Protein AF-A0A7V8J145-F1 (afdb_monomer)

Solvent-accessible surface area (backbone atoms only — not comparable to full-atom values): 9466 Å² total; per-residue (Å²): 136,79,80,78,77,71,61,70,64,67,47,55,58,54,49,50,53,48,52,56,73,45,42,61,58,52,57,53,50,49,71,67,50,78,75,93,54,88,62,85,71,74,81,51,48,63,45,47,48,56,54,46,52,63,60,46,61,77,80,49,88,56,68,38,68,60,44,73,46,70,71,44,99,88,42,64,50,62,41,57,31,35,34,58,88,71,16,30,34,39,43,76,42,47,55,48,95,90,39,30,51,69,55,48,50,59,49,49,56,54,49,54,62,48,46,63,71,31,94,63,32,41,31,39,38,39,42,33,43,30,88,83,48,61,44,88,56,47,69,58,56,28,59,75,65,40,45,78,54,99,73,41,36,40,46,50,45,63,31,58,77,88,119

InterPro domains:
  IPR040481 DpnII/MboI-like, REase domain [PF18742] (15-161)

Nearest PDB structures (foldseek):
  8q43-assembly1_B  TM=6.232E-01  e=4.644E-03  Thermoanaerobacter brockii subsp. finnii Ako-1
  8q43-assembly1_A  TM=5.307E-01  e=6.028E-03  Thermoanaerobacter brockii subsp. finnii Ako-1
  8q42-assembly1_A  TM=4.852E-01  e=4.957E-03  Thermoanaerobacter brockii subsp. finnii Ako-1
  8q41-assembly1_A  TM=4.754E-01  e=6.868E-03  Thermoanaerobacter brockii subsp. finnii Ako-1
  3k93-assembly1_A  TM=4.582E-01  e=6.187E-01  Histophilus somni 129PT

Secondary structure (DSSP, 8-state):
----PPPHHHHHHHHHHHHHHHHHHHHHHHHS-STT-------SHHHHHHHHHHHHTTT-S-EEETPBPPPBTTB--B-SEEETTTTEEEEEEE-BTTB-HHHHHHHHHHHHHHHTT-TT-SEEEEEEE-TT---S-HHHHHHHH-EE-SS-EEEEEEES---

Organism: Pseudomonas putida (NCBI:txid303)

Structure (mmCIF, N/CA/C/O backbone):
data_AF-A0A7V8J145-F1
#
_entry.id   AF-A0A7V8J145-F1
#
loop_
_atom_site.group_PDB
_atom_site.id
_atom_site.type_symbol
_atom_site.label_atom_id
_atom_site.label_alt_id
_atom_site.label_comp_id
_atom_site.label_asym_id
_atom_site.label_entity_id
_atom_site.label_seq_id
_atom_site.pdbx_PDB_ins_code
_atom_site.Cartn_x
_atom_site.Cartn_y
_atom_site.Cartn_z
_atom_site.occupancy
_atom_site.B_iso_or_equiv
_atom_site.auth_seq_id
_atom_site.auth_comp_id
_atom_site.auth_asym_id
_atom_site.auth_atom_id
_atom_site.pdbx_PDB_model_num
ATOM 1 N N . MET A 1 1 ? -7.070 -32.779 24.207 1.00 36.66 1 MET A N 1
ATOM 2 C CA . MET A 1 1 ? -6.316 -31.548 23.900 1.00 36.66 1 MET A CA 1
ATOM 3 C C . MET A 1 1 ? -6.631 -31.166 22.468 1.00 36.66 1 MET A C 1
ATOM 5 O O . MET A 1 1 ? -6.115 -31.802 21.560 1.00 36.66 1 MET A O 1
ATOM 9 N N . ALA A 1 2 ? -7.571 -30.243 22.271 1.00 36.66 2 ALA A N 1
ATOM 10 C CA . ALA A 1 2 ? -7.870 -29.708 20.949 1.00 36.66 2 ALA A CA 1
ATOM 11 C C . ALA A 1 2 ? -6.788 -28.683 20.598 1.00 36.66 2 ALA A C 1
ATOM 13 O O . ALA A 1 2 ? -6.465 -27.831 21.427 1.00 36.66 2 ALA A O 1
ATOM 14 N N . ALA A 1 3 ? -6.204 -28.804 19.408 1.00 37.56 3 ALA A N 1
ATOM 15 C CA . ALA A 1 3 ? -5.348 -27.772 18.848 1.00 37.56 3 ALA A CA 1
ATOM 16 C C . ALA A 1 3 ? -6.139 -26.457 18.813 1.00 37.56 3 ALA A C 1
ATOM 18 O O . ALA A 1 3 ? -7.263 -26.427 18.311 1.00 37.56 3 ALA A O 1
ATOM 19 N N . SER A 1 4 ? -5.577 -25.387 19.373 1.00 41.69 4 SER A N 1
ATOM 20 C CA . SER A 1 4 ? -6.111 -24.045 19.177 1.00 41.69 4 SER A CA 1
ATOM 21 C C . SER A 1 4 ? -6.017 -23.734 17.686 1.00 41.69 4 SER A C 1
ATOM 23 O O . SER A 1 4 ? -4.912 -23.558 17.168 1.00 41.69 4 SER A O 1
ATOM 25 N N . ALA A 1 5 ? -7.156 -23.713 16.995 1.00 49.06 5 ALA A N 1
ATOM 26 C CA . ALA A 1 5 ? -7.244 -23.101 15.680 1.00 49.06 5 ALA A CA 1
ATOM 27 C C . ALA A 1 5 ? -6.702 -21.674 15.827 1.00 49.06 5 ALA A C 1
ATOM 29 O O . ALA A 1 5 ? -7.179 -20.920 16.677 1.00 49.06 5 ALA A O 1
ATOM 30 N N . GLY A 1 6 ? -5.629 -21.358 15.099 1.00 45.62 6 GLY A N 1
ATOM 31 C CA . GLY A 1 6 ? -5.094 -20.003 15.067 1.00 45.62 6 GLY A CA 1
ATOM 32 C C . GLY A 1 6 ? -6.207 -19.031 14.694 1.00 45.62 6 GLY A C 1
ATOM 33 O O . GLY A 1 6 ? -7.100 -19.386 13.929 1.00 45.62 6 GLY A O 1
ATOM 34 N N . ASP A 1 7 ? -6.172 -17.835 15.272 1.00 45.16 7 ASP A N 1
ATOM 35 C CA . ASP A 1 7 ? -7.108 -16.763 14.950 1.00 45.16 7 ASP A CA 1
ATOM 36 C C . ASP A 1 7 ? -7.161 -16.572 13.417 1.00 45.16 7 ASP A C 1
ATOM 38 O O . ASP A 1 7 ? -6.125 -16.242 12.829 1.00 45.16 7 ASP A O 1
ATOM 42 N N . PRO A 1 8 ? -8.309 -16.792 12.747 1.00 45.94 8 PRO A N 1
ATOM 43 C CA . PRO A 1 8 ? -8.436 -16.633 11.296 1.00 45.94 8 PRO A CA 1
ATOM 44 C C . PRO A 1 8 ? -8.006 -15.236 10.822 1.00 45.94 8 PRO A C 1
ATOM 46 O O . PRO A 1 8 ? -7.475 -15.072 9.726 1.00 45.94 8 PRO A O 1
ATOM 49 N N . THR A 1 9 ? -8.127 -14.221 11.687 1.00 49.75 9 THR A N 1
ATOM 50 C CA . THR A 1 9 ? -7.692 -12.848 11.386 1.00 49.75 9 THR A CA 1
ATOM 51 C C . THR A 1 9 ? -6.167 -12.667 11.406 1.00 49.75 9 THR A C 1
ATOM 53 O O . THR A 1 9 ? -5.642 -11.703 10.833 1.00 49.75 9 THR A O 1
ATOM 56 N N . ALA A 1 10 ? -5.418 -13.575 12.048 1.00 54.94 10 ALA A N 1
ATOM 57 C CA . ALA A 1 10 ? -3.956 -13.615 11.976 1.00 54.94 10 ALA A CA 1
ATOM 58 C C . ALA A 1 10 ? -3.457 -14.171 10.629 1.00 54.94 10 ALA A C 1
ATOM 60 O O . ALA A 1 10 ? -2.298 -13.933 10.276 1.00 54.94 10 ALA A O 1
ATOM 61 N N . ASP A 1 11 ? -4.322 -14.867 9.885 1.00 78.19 11 ASP A N 1
ATOM 62 C CA . ASP A 1 11 ? -4.034 -15.392 8.551 1.00 78.19 11 ASP A CA 1
ATOM 63 C C . ASP A 1 11 ? -4.195 -14.300 7.480 1.00 78.19 11 ASP A C 1
ATOM 65 O O . ASP A 1 11 ? -3.262 -14.037 6.723 1.00 78.19 11 ASP A O 1
ATOM 69 N N . GLY A 1 12 ? -5.298 -13.539 7.511 1.00 88.38 12 GLY A N 1
ATOM 70 C CA . GLY A 1 12 ? -5.591 -12.503 6.506 1.00 88.38 12 GLY A CA 1
ATOM 71 C C . GLY A 1 12 ? -4.504 -11.429 6.350 1.00 88.38 12 GLY A C 1
ATOM 72 O O . GLY A 1 12 ? -4.121 -11.084 5.234 1.00 88.38 12 GLY A O 1
ATOM 73 N N . PHE A 1 13 ? -3.925 -10.941 7.454 1.00 91.88 13 PHE A N 1
ATOM 74 C CA . PHE A 1 13 ? -2.868 -9.917 7.394 1.00 91.88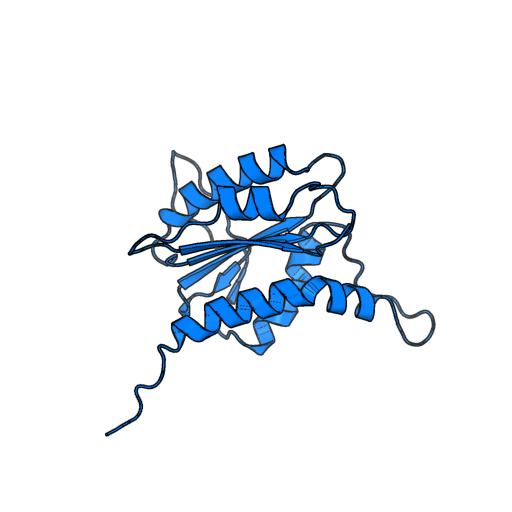 13 PHE A CA 1
ATOM 75 C C . PHE A 1 13 ? -1.562 -10.461 6.794 1.00 91.88 13 PHE A C 1
ATOM 77 O O . PHE A 1 13 ? -0.944 -9.809 5.955 1.00 91.88 13 PHE A O 1
ATOM 84 N N . LYS A 1 14 ? -1.163 -11.687 7.162 1.00 94.00 14 LYS A N 1
ATOM 85 C CA . LYS A 1 14 ? 0.024 -12.351 6.593 1.00 94.00 14 LYS A CA 1
ATOM 86 C C . LYS A 1 14 ? -0.180 -12.725 5.130 1.00 94.00 14 LYS A C 1
ATOM 88 O O . LYS A 1 14 ? 0.752 -12.621 4.335 1.00 94.00 14 LYS A O 1
ATOM 93 N N . LEU A 1 15 ? -1.387 -13.154 4.779 1.00 95.50 15 LEU A N 1
ATOM 94 C CA . LEU A 1 15 ? -1.774 -13.434 3.407 1.00 95.50 15 LEU A CA 1
ATOM 95 C C . LEU A 1 15 ? -1.689 -12.170 2.550 1.00 95.50 15 LEU A C 1
ATOM 97 O O . LEU A 1 15 ? -1.127 -12.212 1.459 1.00 95.50 15 LEU A O 1
ATOM 101 N N . LEU A 1 16 ? -2.148 -11.030 3.069 1.00 96.69 16 LEU A N 1
ATOM 102 C CA . LEU A 1 16 ? -2.017 -9.750 2.386 1.00 96.69 16 LEU A CA 1
ATOM 103 C C . LEU A 1 16 ? -0.546 -9.330 2.222 1.00 96.69 16 LEU A C 1
ATOM 105 O O . LEU A 1 16 ? -0.143 -8.964 1.118 1.00 96.69 16 LEU A O 1
ATOM 109 N N . GLU A 1 17 ? 0.286 -9.473 3.265 1.00 96.94 17 GLU A N 1
ATOM 110 C CA . GLU A 1 17 ? 1.741 -9.275 3.146 1.00 96.94 17 GLU A CA 1
ATOM 111 C C . GLU A 1 17 ? 2.339 -10.164 2.041 1.00 96.94 17 GLU A C 1
ATOM 113 O O . GLU A 1 17 ? 3.161 -9.710 1.236 1.00 96.94 17 GLU A O 1
ATOM 118 N N . HIS A 1 18 ? 1.892 -11.422 1.958 1.00 97.19 18 HIS A N 1
ATOM 119 C CA . HIS A 1 18 ? 2.318 -12.350 0.919 1.00 97.19 18 HIS A CA 1
ATOM 120 C C . HIS A 1 18 ? 1.900 -11.874 -0.479 1.00 97.19 18 HIS A C 1
ATOM 122 O O . HIS A 1 18 ? 2.766 -11.774 -1.352 1.00 97.19 18 HIS A O 1
ATOM 128 N N . ILE A 1 19 ? 0.629 -11.514 -0.686 1.00 97.94 19 ILE A N 1
ATOM 129 C CA . ILE A 1 19 ? 0.113 -10.984 -1.961 1.00 97.94 19 ILE A CA 1
ATOM 130 C C . ILE A 1 19 ? 0.940 -9.768 -2.403 1.00 97.94 19 ILE A C 1
ATOM 132 O O . ILE A 1 19 ? 1.49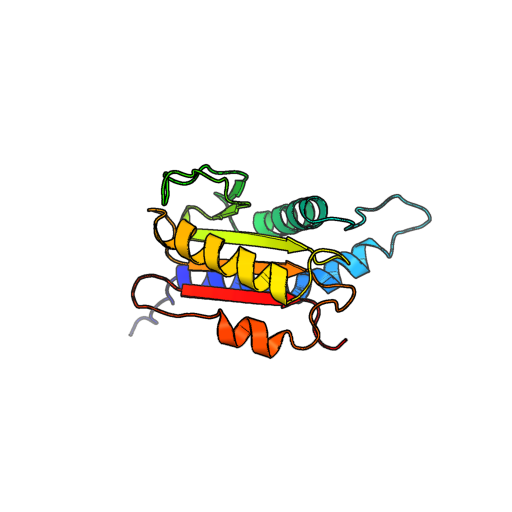0 -9.767 -3.508 1.00 97.94 19 ILE A O 1
ATOM 136 N N . CYS A 1 20 ? 1.122 -8.781 -1.519 1.00 98.25 20 CYS A N 1
ATOM 137 C CA . CYS A 1 20 ? 1.922 -7.584 -1.787 1.00 98.25 20 CYS A CA 1
ATOM 138 C C . CYS A 1 20 ? 3.378 -7.928 -2.142 1.00 98.25 20 CYS A C 1
ATOM 140 O O . CYS A 1 20 ? 3.915 -7.412 -3.122 1.00 98.25 20 CYS A O 1
ATOM 142 N N . SER A 1 21 ? 4.015 -8.854 -1.414 1.00 97.12 21 SER A N 1
ATOM 143 C CA . SER A 1 21 ? 5.404 -9.269 -1.681 1.00 97.12 21 SER A CA 1
ATOM 144 C C . SER A 1 21 ? 5.594 -9.937 -3.051 1.00 97.12 21 SER A C 1
ATOM 146 O O . SER A 1 21 ? 6.683 -9.891 -3.629 1.00 97.12 21 SER A O 1
ATOM 148 N N . ARG A 1 22 ? 4.537 -10.563 -3.587 1.00 97.69 22 ARG A N 1
ATOM 149 C CA . ARG A 1 22 ? 4.541 -11.260 -4.883 1.00 97.69 22 ARG A CA 1
ATOM 150 C C . ARG A 1 22 ? 4.031 -10.388 -6.026 1.00 97.69 22 ARG A C 1
ATOM 152 O O . ARG A 1 22 ? 4.205 -10.773 -7.183 1.00 97.69 22 ARG A O 1
ATOM 159 N N . PHE A 1 23 ? 3.481 -9.212 -5.729 1.00 98.38 23 PHE A N 1
ATOM 160 C CA . PHE A 1 23 ? 2.855 -8.320 -6.701 1.00 98.38 23 PHE A CA 1
ATOM 161 C C . PHE A 1 23 ? 3.754 -8.031 -7.911 1.00 98.38 23 PHE A C 1
ATOM 163 O O . PHE A 1 23 ? 3.342 -8.235 -9.050 1.00 98.38 23 PHE A O 1
ATOM 170 N N . HIS A 1 24 ? 5.023 -7.663 -7.689 1.00 97.69 24 HIS A N 1
ATOM 171 C CA . HIS A 1 24 ? 5.951 -7.364 -8.789 1.00 97.69 24 HIS A CA 1
ATOM 172 C C . HIS A 1 24 ? 6.211 -8.567 -9.716 1.00 97.69 24 HIS A C 1
ATOM 174 O O . HIS A 1 24 ? 6.471 -8.410 -10.906 1.00 97.69 24 HIS A O 1
ATOM 180 N N . LEU A 1 25 ? 6.135 -9.795 -9.203 1.00 97.38 25 LEU A N 1
ATOM 181 C CA . LEU A 1 25 ? 6.306 -10.985 -10.038 1.00 97.38 25 LEU A CA 1
ATOM 182 C C . LEU A 1 25 ? 5.089 -11.208 -10.933 1.00 97.38 25 LEU A C 1
ATOM 184 O O . LEU A 1 25 ? 5.252 -11.554 -12.102 1.00 97.38 25 LEU A O 1
ATOM 188 N N . VAL A 1 26 ? 3.889 -10.945 -10.410 1.00 97.81 26 VAL A N 1
ATOM 189 C CA . VAL A 1 26 ? 2.649 -10.975 -11.194 1.00 97.81 26 VAL A CA 1
ATOM 190 C C . VAL A 1 26 ? 2.689 -9.893 -12.276 1.00 97.81 26 VAL A C 1
ATOM 192 O O . VAL A 1 26 ? 2.457 -10.206 -13.443 1.00 97.81 26 VAL A O 1
ATOM 195 N N . THR A 1 27 ? 3.086 -8.656 -11.951 1.00 97.06 27 THR A N 1
ATOM 196 C CA . THR A 1 27 ? 3.193 -7.585 -12.960 1.00 97.06 27 THR A CA 1
ATOM 197 C C . THR A 1 27 ? 4.206 -7.916 -14.055 1.00 97.06 27 THR A C 1
ATOM 199 O O . THR A 1 27 ? 3.933 -7.663 -15.228 1.00 97.06 27 THR A O 1
ATOM 202 N N . LYS A 1 28 ? 5.354 -8.525 -13.719 1.00 95.38 28 LYS A N 1
ATOM 203 C CA . LYS A 1 28 ? 6.314 -9.014 -14.725 1.00 95.38 28 LYS A CA 1
ATOM 204 C C . LYS A 1 28 ? 5.725 -10.129 -15.583 1.00 95.38 28 LYS A C 1
ATOM 206 O O . LYS A 1 28 ? 5.911 -10.096 -16.797 1.00 95.38 28 LYS A O 1
ATOM 211 N N . GLN A 1 29 ? 5.007 -11.080 -14.987 1.00 95.81 29 GLN A N 1
ATOM 212 C CA . GLN A 1 29 ? 4.376 -12.167 -15.735 1.00 95.81 29 GLN A CA 1
ATOM 213 C C . GLN A 1 29 ? 3.324 -11.640 -16.715 1.00 95.81 29 GLN A C 1
ATOM 215 O O . GLN A 1 29 ? 3.275 -12.099 -17.852 1.00 95.81 29 GLN A O 1
ATOM 220 N N . LEU A 1 30 ? 2.533 -10.637 -16.321 1.00 95.19 30 LEU A N 1
ATOM 221 C CA . LEU A 1 30 ? 1.550 -10.009 -17.207 1.00 95.19 30 LEU A CA 1
ATOM 222 C C . LEU A 1 30 ? 2.194 -9.328 -18.424 1.00 95.19 30 LEU A C 1
ATOM 224 O O . LEU A 1 30 ? 1.527 -9.177 -19.444 1.00 95.19 30 LEU A O 1
ATOM 228 N N . ARG A 1 31 ? 3.479 -8.958 -18.375 1.00 91.56 31 ARG A N 1
ATOM 229 C CA . ARG A 1 31 ? 4.204 -8.424 -19.544 1.00 91.56 31 ARG A CA 1
ATOM 230 C C . ARG A 1 31 ? 4.596 -9.511 -20.551 1.00 91.56 31 ARG A C 1
ATOM 232 O O . ARG A 1 31 ? 4.842 -9.185 -21.704 1.00 91.56 31 ARG A O 1
ATOM 239 N N . ASN A 1 32 ? 4.653 -10.778 -20.138 1.00 92.94 32 ASN A N 1
ATOM 240 C CA . ASN A 1 32 ? 4.971 -11.905 -21.013 1.00 92.94 32 ASN A CA 1
ATOM 241 C C . ASN A 1 32 ? 3.679 -12.548 -21.534 1.00 92.94 32 ASN A C 1
ATOM 243 O O . ASN A 1 32 ? 3.091 -13.422 -20.891 1.00 92.94 32 ASN A O 1
ATOM 247 N N . ARG A 1 33 ? 3.206 -12.067 -22.684 1.00 92.94 33 ARG A N 1
ATOM 248 C CA . ARG A 1 33 ? 1.941 -12.488 -23.293 1.00 92.94 33 ARG A CA 1
ATOM 249 C C . ARG A 1 33 ? 2.187 -13.394 -24.494 1.00 92.94 33 ARG A C 1
ATOM 251 O O . ARG A 1 33 ? 3.228 -13.340 -25.132 1.00 92.94 33 ARG A O 1
ATOM 258 N N . HIS A 1 34 ? 1.204 -14.247 -24.774 1.00 93.62 34 HIS A N 1
ATOM 259 C CA . HIS A 1 34 ? 1.162 -15.007 -26.018 1.00 93.62 34 HIS A CA 1
ATOM 260 C C . HIS A 1 34 ? 0.942 -14.041 -27.188 1.00 93.62 34 HIS A C 1
ATOM 262 O O . HIS A 1 34 ? -0.061 -13.320 -27.179 1.00 93.62 34 HIS A O 1
ATOM 268 N N . ASP A 1 35 ? 1.838 -14.072 -28.174 1.00 93.00 35 ASP A N 1
ATOM 269 C CA . ASP A 1 35 ? 1.915 -13.131 -29.303 1.00 93.00 35 ASP A CA 1
ATOM 270 C C . ASP A 1 35 ? 1.899 -11.653 -28.853 1.00 93.00 35 ASP A C 1
ATOM 272 O O . ASP A 1 35 ? 2.313 -11.316 -27.744 1.00 93.00 35 ASP A O 1
ATOM 276 N N . ASP A 1 36 ? 1.367 -10.764 -29.693 1.00 88.19 36 ASP A N 1
ATOM 277 C CA . ASP A 1 36 ? 1.289 -9.315 -29.469 1.00 88.19 36 ASP A CA 1
ATOM 278 C C . ASP A 1 36 ? -0.000 -8.884 -28.746 1.00 88.19 36 ASP A C 1
ATOM 280 O O . ASP A 1 36 ? -0.586 -7.837 -29.030 1.00 88.19 36 ASP A O 1
ATOM 284 N N . ARG A 1 37 ? -0.509 -9.709 -27.822 1.00 93.81 37 ARG A N 1
ATOM 285 C CA . ARG A 1 37 ? -1.747 -9.378 -27.100 1.00 93.81 37 ARG A CA 1
ATOM 286 C C . ARG A 1 37 ? -1.534 -8.232 -26.116 1.00 93.81 37 ARG A C 1
ATOM 288 O O . ARG A 1 37 ? -0.599 -8.249 -25.316 1.00 93.81 37 ARG A O 1
ATOM 295 N N . GLU A 1 38 ? -2.501 -7.320 -26.078 1.00 93.38 38 GLU A N 1
ATOM 296 C CA . GLU A 1 38 ? -2.553 -6.248 -25.084 1.00 93.38 38 GLU A CA 1
ATOM 297 C C . GLU A 1 38 ? -2.583 -6.790 -23.652 1.00 93.38 38 GLU A C 1
ATOM 299 O O . GLU A 1 38 ? -3.201 -7.824 -23.358 1.00 93.38 38 GLU A O 1
ATOM 304 N N . SER A 1 39 ? -1.931 -6.063 -22.745 1.00 94.00 39 SER A N 1
ATOM 305 C CA . SER A 1 39 ? -1.847 -6.408 -21.330 1.00 94.00 39 SER A CA 1
ATOM 306 C C . SER A 1 39 ? -2.153 -5.239 -20.416 1.00 94.00 39 SER A C 1
ATOM 308 O O . SER A 1 39 ? -2.069 -4.084 -20.824 1.00 94.00 39 SER A O 1
ATOM 310 N N . LEU A 1 40 ? -2.462 -5.558 -19.159 1.00 93.38 40 LEU A N 1
ATOM 311 C CA . LEU A 1 40 ? -2.532 -4.571 -18.094 1.00 93.38 40 LEU A CA 1
ATOM 312 C C . LEU A 1 40 ? -1.114 -4.054 -17.820 1.00 93.38 40 LEU A C 1
ATOM 314 O O . LEU A 1 40 ? -0.251 -4.788 -17.328 1.00 93.38 40 LEU A O 1
ATOM 318 N N . ILE A 1 41 ? -0.861 -2.797 -18.178 1.00 91.38 41 ILE A N 1
ATOM 319 C CA . ILE A 1 41 ? 0.411 -2.122 -17.919 1.00 91.38 41 ILE A CA 1
ATOM 320 C C . ILE A 1 41 ? 0.236 -1.293 -16.656 1.00 91.38 41 ILE A C 1
ATOM 322 O O . ILE A 1 41 ? -0.525 -0.341 -16.663 1.00 91.38 41 ILE A O 1
ATOM 326 N N . VAL A 1 42 ? 0.993 -1.614 -15.609 1.00 96.25 42 VAL A N 1
ATOM 327 C CA . VAL A 1 42 ? 0.974 -0.843 -14.361 1.00 96.25 42 VAL A CA 1
ATOM 328 C C . VAL A 1 42 ? 1.781 0.445 -14.520 1.00 96.25 42 VAL A C 1
ATOM 330 O O . VAL A 1 42 ? 3.012 0.413 -14.413 1.00 96.25 42 VAL A O 1
ATOM 333 N N . ARG A 1 43 ? 1.104 1.558 -14.822 1.00 95.12 43 ARG A N 1
ATOM 334 C CA . ARG A 1 43 ? 1.702 2.881 -15.063 1.00 95.12 43 ARG A CA 1
ATOM 335 C C . ARG A 1 43 ? 1.589 3.777 -13.840 1.00 95.12 43 ARG A C 1
ATOM 337 O O . ARG A 1 43 ? 2.575 4.428 -13.483 1.00 95.12 43 ARG A O 1
ATOM 344 N N . ASP A 1 44 ? 0.432 3.782 -13.193 1.00 95.56 44 ASP A N 1
ATOM 345 C CA . ASP A 1 44 ? 0.150 4.623 -12.032 1.00 95.56 44 ASP A CA 1
ATOM 346 C C . ASP A 1 44 ? -0.453 3.837 -10.857 1.00 95.56 44 ASP A C 1
ATOM 348 O O . ASP A 1 44 ? -0.398 2.610 -10.816 1.00 95.56 44 ASP A O 1
ATOM 352 N N . GLU A 1 45 ? -0.913 4.564 -9.840 1.00 94.94 45 GLU A N 1
ATOM 353 C CA . GLU A 1 45 ? -1.471 4.008 -8.606 1.00 94.94 45 GLU A CA 1
ATOM 354 C C . GLU A 1 45 ? -2.805 3.292 -8.839 1.00 94.94 45 GLU A C 1
ATOM 356 O O . GLU A 1 45 ? -3.037 2.255 -8.224 1.00 94.94 45 GLU A O 1
ATOM 361 N N . TYR A 1 46 ? -3.624 3.763 -9.781 1.00 96.00 46 TYR A N 1
ATOM 362 C CA . TYR A 1 46 ? -4.902 3.131 -10.103 1.00 96.00 46 TYR A CA 1
ATOM 363 C C . TYR A 1 46 ? -4.686 1.780 -10.787 1.00 96.00 46 TYR A C 1
ATOM 365 O O . TYR A 1 46 ? -5.335 0.803 -10.427 1.00 96.00 46 TYR A O 1
ATOM 373 N N . ASP A 1 47 ? -3.690 1.661 -11.672 1.00 97.88 47 ASP A N 1
ATOM 374 C CA . ASP A 1 47 ? -3.351 0.352 -12.249 1.00 97.88 47 ASP A CA 1
ATOM 375 C C . ASP A 1 47 ? -2.829 -0.639 -11.184 1.00 97.88 47 ASP A C 1
ATOM 377 O O . ASP A 1 47 ? -2.992 -1.859 -11.312 1.00 97.88 47 ASP A O 1
ATOM 381 N N . VAL A 1 48 ? -2.161 -0.133 -10.134 1.00 98.38 48 VAL A N 1
ATOM 382 C CA . VAL A 1 48 ? -1.756 -0.963 -8.987 1.00 98.38 48 VAL A CA 1
ATOM 383 C C . VAL A 1 48 ? -2.989 -1.434 -8.228 1.00 98.38 48 VAL A C 1
ATOM 385 O O . VAL A 1 48 ? -3.080 -2.623 -7.916 1.00 98.38 48 VAL A O 1
ATOM 388 N N . GLN A 1 49 ? -3.929 -0.526 -7.960 1.00 98.12 49 GLN A N 1
ATOM 389 C CA . GLN A 1 49 ? -5.192 -0.825 -7.290 1.00 98.12 49 GLN A CA 1
ATOM 390 C C . GLN A 1 49 ? -6.006 -1.865 -8.067 1.00 98.12 49 GLN A C 1
ATOM 392 O O . GLN A 1 49 ? -6.416 -2.859 -7.473 1.00 98.12 49 GLN A O 1
ATOM 397 N N . ASP A 1 50 ? -6.161 -1.715 -9.383 1.00 97.94 50 ASP A N 1
ATOM 398 C CA . ASP A 1 50 ? -6.916 -2.648 -10.227 1.00 97.94 50 ASP A CA 1
ATOM 399 C C . ASP A 1 50 ? -6.361 -4.074 -10.152 1.00 97.94 50 ASP A C 1
ATOM 401 O O . ASP A 1 50 ? -7.098 -5.040 -9.914 1.00 97.94 50 ASP A O 1
ATOM 405 N N . LEU A 1 51 ? -5.040 -4.223 -10.310 1.00 98.50 51 LEU A N 1
ATOM 406 C CA . LEU A 1 51 ? -4.411 -5.536 -10.218 1.00 98.50 51 LEU A CA 1
ATOM 407 C C . LEU A 1 51 ? -4.473 -6.093 -8.794 1.00 98.50 51 LEU A C 1
ATOM 409 O O . LEU A 1 51 ? -4.731 -7.284 -8.615 1.00 98.50 51 LEU A O 1
ATOM 413 N N . LEU A 1 52 ? -4.228 -5.258 -7.782 1.00 98.56 52 LEU A N 1
ATOM 414 C CA . LEU A 1 52 ? -4.259 -5.697 -6.392 1.00 98.56 52 LEU A CA 1
ATOM 415 C C . LEU A 1 52 ? -5.662 -6.176 -6.024 1.00 98.56 52 LEU A C 1
ATOM 417 O O . LEU A 1 52 ? -5.796 -7.277 -5.502 1.00 98.56 52 LEU A O 1
ATOM 421 N N . HIS A 1 53 ? -6.701 -5.425 -6.381 1.00 98.31 53 HIS A N 1
ATOM 422 C CA . HIS A 1 53 ? -8.092 -5.798 -6.149 1.00 98.31 53 HIS A CA 1
ATOM 423 C C . HIS A 1 53 ? -8.425 -7.159 -6.771 1.00 98.31 53 HIS A C 1
ATOM 425 O O . HIS A 1 53 ? -9.029 -8.005 -6.111 1.00 98.31 53 HIS A O 1
ATOM 431 N N . ALA A 1 54 ? -7.975 -7.421 -8.003 1.00 98.12 54 ALA A N 1
ATOM 432 C CA . ALA A 1 54 ? -8.155 -8.727 -8.635 1.00 98.12 54 ALA A CA 1
ATOM 433 C C . ALA A 1 54 ? -7.492 -9.870 -7.839 1.00 98.12 54 ALA A C 1
ATOM 435 O O . ALA A 1 54 ? -8.069 -10.951 -7.735 1.00 98.12 54 ALA A O 1
ATOM 436 N N . LEU A 1 55 ? -6.314 -9.634 -7.249 1.00 98.12 55 LEU A N 1
ATOM 437 C CA . LEU A 1 55 ? -5.626 -10.613 -6.398 1.00 98.12 55 LEU A CA 1
ATOM 438 C C . LEU A 1 55 ? -6.316 -10.795 -5.038 1.00 98.12 55 LEU A C 1
ATOM 440 O O . LEU A 1 55 ? -6.387 -11.916 -4.539 1.00 98.12 55 LEU A O 1
ATOM 444 N N . LEU A 1 56 ? -6.852 -9.722 -4.451 1.00 97.62 56 LEU A N 1
ATOM 445 C CA . LEU A 1 56 ? -7.582 -9.774 -3.181 1.00 97.62 56 LEU A CA 1
ATOM 446 C C . LEU A 1 56 ? -8.847 -10.632 -3.286 1.00 97.62 56 LEU A C 1
ATOM 448 O O . LEU A 1 56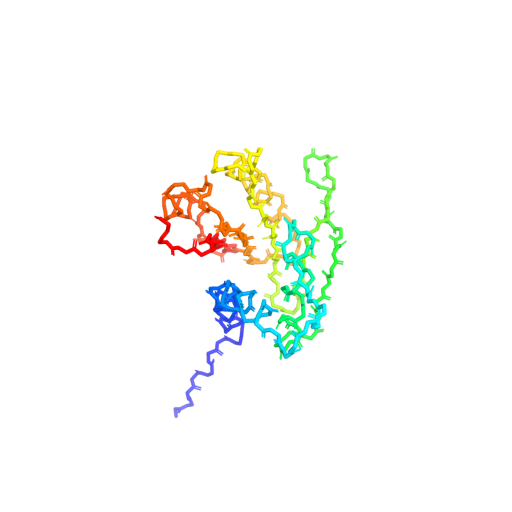 ? -9.122 -11.425 -2.389 1.00 97.62 56 LEU A O 1
ATOM 452 N N . LYS A 1 57 ? -9.561 -10.556 -4.416 1.00 96.88 57 LYS A N 1
ATOM 453 C CA . LYS A 1 57 ? -10.779 -11.348 -4.678 1.00 96.88 57 LYS A CA 1
ATOM 454 C C . LYS A 1 57 ? -10.580 -12.865 -4.660 1.00 96.88 57 LYS A C 1
ATOM 456 O O . LYS A 1 57 ? -11.557 -13.602 -4.685 1.00 96.88 57 LYS A O 1
ATOM 461 N N . ILE A 1 58 ? -9.338 -13.348 -4.649 1.00 96.62 58 ILE A N 1
ATOM 462 C CA . ILE A 1 58 ? -9.042 -14.778 -4.500 1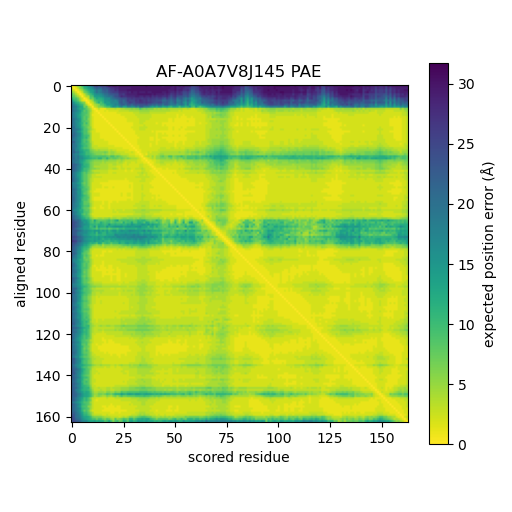.00 96.62 58 ILE A CA 1
ATOM 463 C C . ILE A 1 58 ? -9.319 -15.245 -3.061 1.00 96.62 58 ILE A C 1
ATOM 465 O O . ILE A 1 58 ? -9.616 -16.418 -2.847 1.00 96.62 58 ILE A O 1
ATOM 469 N N . HIS A 1 59 ? -9.195 -14.345 -2.082 1.00 94.69 59 HIS A N 1
ATOM 470 C CA . HIS A 1 59 ? -9.098 -14.701 -0.668 1.00 94.69 59 HIS A CA 1
ATOM 471 C C . HIS A 1 59 ? -10.068 -13.961 0.255 1.00 94.69 59 HIS A C 1
ATOM 473 O O . HIS A 1 59 ? -10.286 -14.438 1.364 1.00 94.69 59 HIS A O 1
ATOM 479 N N . PHE A 1 60 ? -10.612 -12.820 -0.173 1.00 95.56 60 PHE A N 1
ATOM 480 C CA . PHE A 1 60 ? -11.462 -11.962 0.651 1.00 95.56 60 PHE A CA 1
ATOM 481 C C . PHE A 1 60 ? -12.820 -11.745 -0.023 1.00 95.56 60 PHE A C 1
ATOM 483 O O . PHE A 1 60 ? -12.871 -11.428 -1.216 1.00 95.56 60 PHE A O 1
ATOM 490 N N . ASP A 1 61 ? -13.900 -11.883 0.751 1.00 93.50 61 ASP A N 1
ATOM 491 C CA . ASP A 1 61 ? -15.278 -11.830 0.246 1.00 93.50 61 ASP A CA 1
ATOM 492 C C . ASP A 1 61 ? -15.883 -10.406 0.294 1.00 93.50 61 ASP A C 1
ATOM 494 O O . ASP A 1 61 ? -16.436 -9.946 -0.709 1.00 93.50 61 ASP A O 1
ATOM 498 N N . ASP A 1 62 ? -15.750 -9.669 1.412 1.00 94.88 62 ASP A N 1
ATOM 499 C CA . ASP A 1 62 ? -16.231 -8.274 1.567 1.00 94.88 62 ASP A CA 1
ATOM 500 C C . ASP A 1 62 ? -15.076 -7.263 1.415 1.00 94.88 62 ASP A C 1
ATOM 502 O O . ASP A 1 62 ? -14.502 -6.766 2.390 1.00 94.88 62 ASP A O 1
ATOM 506 N N . ILE A 1 63 ? -14.733 -6.971 0.155 1.00 96.44 63 ILE A N 1
ATOM 507 C CA . ILE A 1 63 ? -13.777 -5.925 -0.236 1.00 96.44 63 ILE A CA 1
ATOM 508 C C . ILE A 1 63 ? -14.559 -4.674 -0.648 1.00 96.44 63 ILE A C 1
ATOM 510 O O . ILE A 1 63 ? -15.265 -4.682 -1.660 1.00 96.44 63 ILE A O 1
ATOM 514 N N . ARG A 1 64 ? -14.389 -3.574 0.087 1.00 95.50 64 ARG A N 1
ATOM 515 C CA . ARG A 1 64 ? -15.042 -2.289 -0.202 1.00 95.50 64 ARG A CA 1
ATOM 516 C C . ARG A 1 64 ? -14.042 -1.301 -0.794 1.00 95.50 64 ARG A C 1
ATOM 518 O O . ARG A 1 64 ? -13.230 -0.756 -0.042 1.00 95.50 64 ARG A O 1
ATOM 525 N N . PRO A 1 65 ? -14.055 -1.085 -2.120 1.00 90.88 65 PRO A N 1
ATOM 526 C CA . PRO A 1 65 ? -13.233 -0.058 -2.739 1.00 90.88 65 PRO A CA 1
ATOM 527 C C . PRO A 1 65 ? -13.805 1.337 -2.456 1.00 90.88 65 PRO A C 1
ATOM 529 O O . PRO A 1 65 ? -15.023 1.506 -2.405 1.00 90.88 65 PRO A O 1
ATOM 532 N N . GLU A 1 66 ? -12.931 2.335 -2.320 1.00 83.88 66 GLU A N 1
ATOM 533 C CA . GLU A 1 66 ? -13.306 3.754 -2.179 1.00 83.88 66 GLU A CA 1
ATOM 534 C C . GLU A 1 66 ? -14.246 4.084 -0.994 1.00 83.88 66 GLU A C 1
ATOM 536 O O . GLU A 1 66 ? -15.018 5.052 -1.046 1.00 83.88 66 GLU A O 1
ATOM 541 N N . GLU A 1 67 ? -14.193 3.306 0.092 1.00 82.81 67 GLU A N 1
ATOM 542 C CA . GLU A 1 67 ? -15.024 3.536 1.281 1.00 82.81 67 GLU A CA 1
ATOM 543 C C . GLU A 1 67 ? -14.645 4.871 1.949 1.00 82.81 67 GLU A C 1
ATOM 545 O O . GLU A 1 67 ? -13.470 5.191 2.158 1.00 82.81 67 GLU A O 1
ATOM 550 N N . TRP A 1 68 ? -15.649 5.680 2.290 1.00 79.75 68 TRP A N 1
ATOM 551 C CA . TRP A 1 68 ? -15.434 6.966 2.952 1.00 79.75 68 TRP A CA 1
ATOM 552 C C . TRP A 1 68 ? -15.055 6.789 4.422 1.00 79.75 68 TRP A C 1
ATOM 554 O O . TRP A 1 68 ? -15.752 6.115 5.179 1.00 79.75 68 TRP A O 1
ATOM 564 N N . THR A 1 69 ? -14.011 7.490 4.861 1.00 76.25 69 THR A N 1
ATOM 565 C CA . THR A 1 69 ? -13.650 7.549 6.275 1.00 76.25 69 THR A CA 1
ATOM 566 C C . THR A 1 69 ? -14.510 8.560 7.031 1.00 76.25 69 THR A C 1
ATOM 568 O O . THR A 1 69 ? -14.907 9.590 6.468 1.00 76.25 69 THR A O 1
ATOM 571 N N . PRO A 1 70 ? -14.715 8.365 8.347 1.00 78.50 70 PRO A N 1
ATOM 572 C CA . PRO A 1 70 ? -15.144 9.447 9.221 1.00 78.50 70 PRO A CA 1
ATOM 573 C C . PRO A 1 70 ? -14.243 10.680 9.064 1.00 78.50 70 PRO A C 1
ATOM 575 O O . PRO A 1 70 ? -13.067 10.571 8.701 1.00 78.50 70 PRO A O 1
ATOM 578 N N . SER A 1 71 ? -14.793 11.861 9.352 1.00 73.94 71 SER A N 1
ATOM 579 C CA . SER A 1 71 ? -14.010 13.097 9.336 1.00 73.94 71 SER A CA 1
ATOM 580 C C . SER A 1 71 ? -12.917 13.040 10.403 1.00 73.94 71 SER A C 1
ATOM 582 O O . SER A 1 71 ? -13.200 12.840 11.585 1.0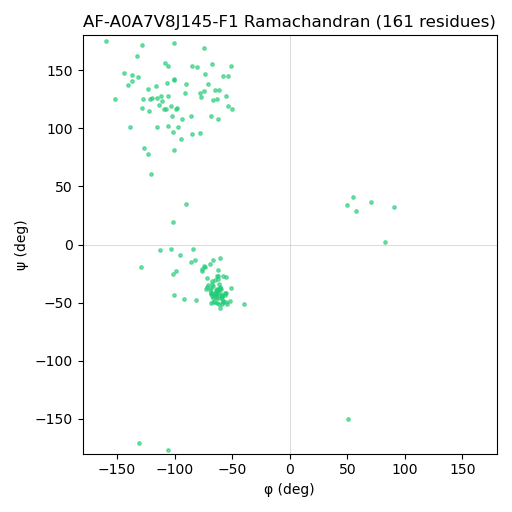0 73.94 71 SER A O 1
ATOM 584 N N . TYR A 1 72 ? -11.674 13.248 9.983 1.00 74.75 72 TYR A N 1
ATOM 585 C CA . TYR A 1 72 ? -10.509 13.351 10.847 1.00 74.75 72 TYR A CA 1
ATOM 586 C C . TYR A 1 72 ? -9.853 14.711 10.632 1.00 74.75 72 TYR A C 1
ATOM 588 O O . TYR A 1 72 ? -9.547 15.093 9.503 1.00 74.75 72 TYR A O 1
ATOM 596 N N . ALA A 1 73 ? -9.661 15.466 11.717 1.00 75.88 73 ALA A N 1
ATOM 597 C CA . ALA A 1 73 ? -9.135 16.834 11.670 1.00 75.88 73 ALA A CA 1
ATOM 598 C C . ALA A 1 73 ? -9.865 17.749 10.653 1.00 75.88 73 ALA A C 1
ATOM 600 O O . ALA A 1 73 ? -9.256 18.621 10.039 1.00 75.88 73 ALA A O 1
ATOM 601 N N . GLY A 1 74 ? -11.176 17.544 10.466 1.00 72.19 74 GLY A N 1
ATOM 602 C CA . GLY A 1 74 ? -12.003 18.326 9.541 1.00 72.19 74 GLY A CA 1
ATOM 603 C C . GLY A 1 74 ? -11.949 17.880 8.075 1.00 72.19 74 GLY A C 1
ATOM 604 O O . GLY A 1 74 ? -12.612 18.498 7.247 1.00 72.19 74 GLY A O 1
ATOM 605 N N . ALA A 1 75 ? -11.213 16.813 7.750 1.00 71.12 75 ALA A N 1
ATOM 606 C CA . ALA A 1 75 ? -11.139 16.239 6.409 1.00 71.12 75 ALA A CA 1
ATOM 607 C C . ALA A 1 75 ? -11.710 14.813 6.386 1.00 71.12 75 ALA A C 1
ATOM 609 O O . ALA A 1 75 ? -11.414 14.000 7.259 1.00 71.12 75 ALA A O 1
ATOM 610 N N . SER A 1 76 ? -12.502 14.496 5.363 1.00 74.56 76 SER A N 1
ATOM 611 C CA . SER A 1 76 ? -12.848 13.113 5.011 1.00 74.56 76 SER A CA 1
ATOM 612 C C . SER A 1 76 ? -11.985 12.680 3.829 1.00 74.56 76 SER A C 1
ATOM 614 O O . SER A 1 76 ? -11.691 13.491 2.949 1.00 74.56 76 SER A O 1
ATOM 616 N N . SER A 1 77 ? -11.554 11.421 3.814 1.00 80.50 77 SER A N 1
ATOM 617 C CA . SER A 1 77 ? -10.921 10.820 2.640 1.00 80.50 77 SER A CA 1
ATOM 618 C C . SER A 1 77 ? -11.598 9.504 2.303 1.00 80.50 77 SER A C 1
ATOM 620 O O . SER A 1 77 ? -12.442 9.009 3.051 1.00 80.50 77 SER A O 1
ATOM 622 N N . ARG A 1 78 ? -11.233 8.950 1.155 1.00 86.38 78 ARG A N 1
ATOM 623 C CA . ARG A 1 78 ? -11.559 7.578 0.791 1.00 86.38 78 ARG A CA 1
ATOM 624 C C . ARG A 1 78 ? -10.334 6.718 1.029 1.00 86.38 78 ARG A C 1
ATOM 626 O O . ARG A 1 78 ? -9.227 7.202 0.804 1.00 86.38 78 ARG A O 1
ATOM 633 N N . VAL A 1 79 ? -10.549 5.507 1.519 1.00 90.94 79 VAL A N 1
ATOM 634 C CA . VAL A 1 79 ? -9.514 4.467 1.528 1.00 90.94 79 VAL A CA 1
ATOM 635 C C . VAL A 1 79 ? -9.521 3.765 0.179 1.00 90.94 79 VAL A C 1
ATOM 637 O O . VAL A 1 79 ? -10.574 3.694 -0.459 1.00 90.94 79 VAL A O 1
ATOM 640 N N . ASP A 1 80 ? -8.390 3.197 -0.234 1.00 95.88 80 ASP A N 1
ATOM 641 C CA . ASP A 1 80 ? -8.361 2.424 -1.478 1.00 95.88 80 ASP A CA 1
ATOM 642 C C . ASP A 1 80 ? -9.169 1.133 -1.330 1.00 95.88 80 ASP A C 1
ATOM 644 O O . ASP A 1 80 ? -10.077 0.883 -2.123 1.00 95.88 80 ASP A O 1
ATOM 648 N N . PHE A 1 81 ? -8.909 0.357 -0.268 1.00 97.69 81 PHE A N 1
ATOM 649 C CA . PHE A 1 81 ? -9.698 -0.829 0.070 1.00 97.69 81 PHE A CA 1
ATOM 650 C C . PHE A 1 81 ? -9.921 -0.973 1.576 1.00 97.69 81 PHE A C 1
ATOM 652 O O . PHE A 1 81 ? -8.987 -0.864 2.373 1.00 97.69 81 PHE A O 1
ATOM 659 N N . LEU A 1 82 ? -11.149 -1.321 1.958 1.00 97.12 82 LEU A N 1
ATOM 660 C CA . LEU A 1 82 ? -11.475 -1.871 3.272 1.00 97.12 82 LEU A CA 1
ATOM 661 C C . LEU A 1 82 ? -11.841 -3.354 3.122 1.00 97.12 82 LEU A C 1
ATOM 663 O O . LEU A 1 82 ? -12.841 -3.682 2.486 1.00 97.12 82 LEU A O 1
ATOM 667 N N . LEU A 1 83 ? -11.042 -4.234 3.727 1.00 96.94 83 LEU A N 1
ATOM 668 C CA . LEU A 1 83 ? -11.365 -5.649 3.930 1.00 96.94 83 LEU A CA 1
ATOM 669 C C . LEU A 1 83 ? -12.192 -5.744 5.214 1.00 96.94 83 LEU A C 1
ATOM 671 O O . LEU A 1 83 ? -11.658 -5.648 6.328 1.00 96.94 83 LEU A O 1
ATOM 675 N N . LYS A 1 84 ? -13.518 -5.755 5.051 1.00 94.12 84 LYS A N 1
ATOM 676 C CA . LYS A 1 84 ? -14.451 -5.407 6.129 1.00 94.12 84 LYS A CA 1
ATOM 677 C C . LYS A 1 84 ? -14.460 -6.438 7.250 1.00 94.12 84 LYS A C 1
ATOM 679 O O . LYS A 1 84 ? -14.485 -6.049 8.418 1.00 94.12 84 LYS A O 1
ATOM 684 N N . GLU A 1 85 ? -14.455 -7.721 6.906 1.00 93.75 85 GLU A N 1
ATOM 685 C CA . GLU A 1 85 ? -14.509 -8.810 7.885 1.00 93.75 85 GLU A CA 1
ATOM 686 C C . GLU A 1 85 ? -13.194 -8.923 8.666 1.00 93.75 85 GLU A C 1
ATOM 688 O O . GLU A 1 85 ? -13.188 -9.167 9.874 1.00 93.75 85 GLU A O 1
ATOM 693 N N . GLU A 1 86 ? -12.074 -8.651 7.999 1.00 94.94 86 GLU A N 1
ATOM 694 C CA . GLU A 1 86 ? -10.729 -8.708 8.562 1.00 94.94 86 GLU A CA 1
ATOM 695 C C . GLU A 1 86 ? -10.358 -7.439 9.340 1.00 94.94 86 GLU A C 1
ATOM 697 O O . GLU A 1 86 ? -9.366 -7.431 10.077 1.00 94.94 86 GLU A O 1
ATOM 702 N N . GLN A 1 87 ? -11.145 -6.369 9.183 1.00 95.50 87 GLN A N 1
ATOM 703 C CA . GLN A 1 87 ? -10.884 -5.034 9.727 1.00 95.50 87 GLN A CA 1
ATOM 704 C C . GLN A 1 87 ? -9.508 -4.490 9.302 1.00 95.50 87 GLN A C 1
ATOM 706 O O . GLN A 1 87 ? -8.769 -3.909 10.112 1.00 95.50 87 GLN A O 1
ATOM 711 N N . ILE A 1 88 ? -9.158 -4.727 8.030 1.00 96.62 88 ILE A N 1
ATOM 712 C CA . ILE A 1 88 ? -7.897 -4.302 7.414 1.00 96.62 88 ILE A CA 1
ATOM 713 C C . ILE A 1 88 ? -8.189 -3.209 6.386 1.00 96.62 88 ILE A C 1
ATOM 715 O O . ILE A 1 88 ? -8.930 -3.437 5.432 1.00 96.62 88 ILE A O 1
ATOM 719 N N . ILE A 1 89 ? -7.556 -2.048 6.535 1.00 97.44 89 ILE A N 1
ATOM 720 C CA . ILE A 1 89 ? -7.462 -1.064 5.450 1.00 97.44 89 ILE A CA 1
ATOM 721 C C . ILE A 1 89 ? -6.195 -1.342 4.640 1.00 97.44 89 ILE A C 1
ATOM 723 O O . ILE A 1 89 ? -5.132 -1.619 5.204 1.00 97.44 89 ILE A O 1
ATOM 727 N N . VAL A 1 90 ? -6.307 -1.250 3.318 1.00 98.25 90 VAL A N 1
ATOM 728 C CA . VAL A 1 90 ? -5.174 -1.269 2.394 1.00 98.25 90 VAL A CA 1
ATOM 729 C C . VAL A 1 90 ? -5.078 0.100 1.736 1.00 98.25 90 VAL A C 1
ATOM 731 O O . VAL A 1 90 ? -6.017 0.529 1.074 1.00 98.25 90 VAL A O 1
ATOM 734 N N . GLU A 1 91 ? -3.947 0.766 1.932 1.00 98.06 91 GLU A N 1
ATOM 735 C CA . GLU A 1 91 ? -3.569 2.010 1.263 1.00 98.06 91 GLU A CA 1
ATOM 736 C C . GLU A 1 91 ? -2.490 1.682 0.231 1.00 98.06 91 GLU A C 1
ATOM 738 O O . GLU A 1 91 ? -1.479 1.052 0.553 1.00 98.06 91 GLU A O 1
ATOM 743 N N . VAL A 1 92 ? -2.691 2.096 -1.011 1.00 98.44 92 VAL A N 1
ATOM 744 C CA . VAL A 1 92 ? -1.799 1.840 -2.134 1.00 98.44 92 VAL A CA 1
ATOM 745 C C . VAL A 1 92 ? -1.060 3.125 -2.483 1.00 98.44 92 VAL A C 1
ATOM 747 O O . VAL A 1 92 ? -1.619 4.215 -2.504 1.00 98.44 92 VAL A O 1
ATOM 750 N N . LYS A 1 93 ? 0.231 3.002 -2.786 1.00 98.19 93 LYS A N 1
ATOM 751 C CA . LYS A 1 93 ? 1.012 4.057 -3.431 1.00 98.19 93 LYS A CA 1
ATOM 752 C C . LYS A 1 93 ? 1.786 3.484 -4.598 1.00 98.19 93 LYS A C 1
ATOM 754 O O . LYS A 1 93 ? 2.322 2.381 -4.500 1.00 98.19 93 LYS A O 1
ATOM 759 N N . LYS A 1 94 ? 1.937 4.255 -5.675 1.00 98.06 94 LYS A N 1
ATOM 760 C CA . LYS A 1 94 ? 2.973 3.980 -6.681 1.00 98.06 94 LYS A CA 1
ATOM 761 C C . LYS A 1 94 ? 3.983 5.115 -6.716 1.00 98.06 94 LYS A C 1
ATOM 763 O O . LYS A 1 94 ? 3.628 6.276 -6.915 1.00 98.06 94 LYS A O 1
ATOM 768 N N . THR A 1 95 ? 5.260 4.782 -6.572 1.00 97.81 95 THR A N 1
ATOM 769 C CA . THR A 1 95 ? 6.316 5.783 -6.715 1.00 97.81 95 THR A CA 1
ATOM 770 C C . THR A 1 95 ? 6.418 6.281 -8.156 1.00 97.81 95 THR A C 1
ATOM 772 O O . THR A 1 95 ? 6.033 5.625 -9.136 1.00 97.81 95 THR A O 1
ATOM 775 N N . ARG A 1 96 ? 6.942 7.497 -8.269 1.00 96.31 96 ARG A N 1
ATOM 776 C CA . ARG A 1 96 ? 7.266 8.172 -9.525 1.00 96.31 96 ARG A CA 1
ATOM 777 C C . ARG A 1 96 ? 8.273 9.273 -9.238 1.00 96.31 96 ARG A C 1
ATOM 779 O O . ARG A 1 96 ? 8.555 9.581 -8.082 1.00 96.31 96 ARG A O 1
ATOM 786 N N . GLU A 1 97 ? 8.755 9.937 -10.280 1.00 95.06 97 GLU A N 1
ATOM 787 C CA . GLU A 1 97 ? 9.740 11.014 -10.151 1.00 95.06 97 GLU A CA 1
ATOM 788 C C . GLU A 1 97 ? 9.338 12.099 -9.130 1.00 95.06 97 GLU A C 1
ATOM 790 O O . GLU A 1 97 ? 10.180 12.571 -8.369 1.00 95.06 97 GLU A O 1
ATOM 795 N N . SER A 1 98 ? 8.052 12.455 -9.049 1.00 95.00 98 SER A N 1
ATOM 796 C CA . SER A 1 98 ? 7.540 13.440 -8.084 1.00 95.00 98 SER A CA 1
ATOM 797 C C . SER A 1 98 ? 7.196 12.866 -6.700 1.00 95.00 98 SER A C 1
ATOM 799 O O . SER A 1 98 ? 7.061 13.626 -5.741 1.00 95.00 98 SER A O 1
ATOM 801 N N . LEU A 1 99 ? 7.089 11.543 -6.557 1.00 96.19 99 LEU A N 1
ATOM 802 C CA . LEU A 1 99 ? 6.635 10.859 -5.343 1.00 96.19 99 LEU A CA 1
ATOM 803 C C . LEU A 1 99 ? 7.672 9.808 -4.915 1.00 96.19 99 LEU A C 1
ATOM 805 O O . LEU A 1 99 ? 7.569 8.628 -5.250 1.00 96.19 99 LEU A O 1
ATOM 809 N N . LYS A 1 100 ? 8.699 10.279 -4.199 1.00 96.38 100 LYS A N 1
ATOM 810 C CA . LYS A 1 100 ? 9.833 9.486 -3.689 1.00 96.38 100 LYS A CA 1
ATOM 811 C C . LYS A 1 100 ? 9.718 9.267 -2.178 1.00 96.38 100 LYS A C 1
ATOM 813 O O . LYS A 1 100 ? 8.780 9.755 -1.554 1.00 96.38 100 LYS A O 1
ATOM 818 N N . ALA A 1 101 ? 10.723 8.620 -1.582 1.00 96.38 101 ALA A N 1
ATOM 819 C CA . ALA A 1 101 ? 10.781 8.250 -0.161 1.00 96.38 101 ALA A CA 1
ATOM 820 C C . ALA A 1 101 ? 10.235 9.309 0.815 1.00 96.38 101 ALA A C 1
ATOM 822 O O . ALA A 1 101 ? 9.375 8.999 1.634 1.00 96.38 101 ALA A O 1
ATOM 823 N N . ARG A 1 102 ? 10.692 10.565 0.704 1.00 96.38 102 ARG A N 1
ATOM 824 C CA . ARG A 1 102 ? 10.244 11.657 1.582 1.00 96.38 102 ARG A CA 1
ATOM 825 C C . ARG A 1 102 ? 8.736 11.899 1.475 1.00 96.38 102 ARG A C 1
ATOM 827 O O . ARG A 1 102 ? 8.047 11.875 2.486 1.00 96.38 102 ARG A O 1
ATOM 834 N N . HIS A 1 103 ? 8.241 12.124 0.260 1.00 97.75 103 HIS A N 1
ATOM 835 C CA . HIS A 1 103 ? 6.832 12.432 0.023 1.00 97.75 103 HIS A CA 1
ATOM 836 C C . HIS A 1 103 ? 5.927 11.235 0.345 1.00 97.75 103 HIS A C 1
ATOM 838 O O . HIS A 1 103 ? 4.846 11.427 0.887 1.00 97.75 103 HIS A O 1
ATOM 844 N N . ILE A 1 104 ? 6.387 10.006 0.072 1.00 97.50 104 ILE A N 1
ATOM 845 C CA . ILE A 1 104 ? 5.700 8.780 0.501 1.00 97.50 104 ILE A CA 1
ATOM 846 C C . ILE A 1 104 ? 5.574 8.758 2.025 1.00 97.50 104 ILE A 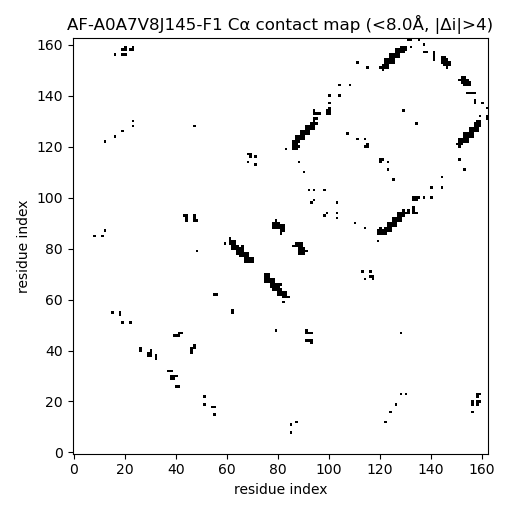C 1
ATOM 848 O O . ILE A 1 104 ? 4.474 8.594 2.534 1.00 97.50 104 ILE A O 1
ATOM 852 N N . GLY A 1 105 ? 6.669 8.972 2.760 1.00 97.69 105 GLY A N 1
ATOM 853 C CA . GLY A 1 105 ? 6.631 8.992 4.222 1.00 97.69 105 GLY A CA 1
ATOM 854 C C . GLY A 1 105 ? 5.690 10.062 4.779 1.00 97.69 105 GLY A C 1
ATOM 855 O O . GLY A 1 105 ? 4.880 9.766 5.651 1.00 97.69 105 GLY A O 1
ATOM 856 N N . GLU A 1 106 ? 5.751 11.285 4.243 1.00 97.81 106 GLU A N 1
ATOM 857 C CA . GLU A 1 106 ? 4.866 12.390 4.637 1.00 97.81 106 GLU A CA 1
ATOM 858 C C . GLU A 1 106 ? 3.381 12.048 4.419 1.00 97.81 106 GLU A C 1
ATOM 860 O O . GLU A 1 106 ? 2.569 12.287 5.313 1.00 97.81 106 GLU A O 1
ATOM 865 N N . GLN A 1 107 ? 3.025 11.449 3.276 1.00 97.19 107 GLN A N 1
ATOM 866 C CA . GLN A 1 107 ? 1.649 11.019 2.996 1.00 97.19 107 GLN A CA 1
ATOM 867 C C . GLN A 1 107 ? 1.213 9.876 3.917 1.00 97.19 107 GLN A C 1
ATOM 869 O O . GLN A 1 107 ? 0.199 9.998 4.601 1.00 97.19 107 GLN A O 1
ATOM 874 N N . LEU A 1 108 ? 2.028 8.822 4.033 1.00 97.38 108 LEU A N 1
ATOM 875 C CA . LEU A 1 108 ? 1.689 7.657 4.848 1.00 97.38 108 LEU A CA 1
ATOM 876 C C . LEU A 1 108 ? 1.518 8.005 6.331 1.00 97.38 108 LEU A C 1
ATOM 878 O O . LEU A 1 108 ? 0.663 7.420 6.984 1.00 97.38 108 LEU A O 1
ATOM 882 N N . ILE A 1 109 ? 2.269 8.967 6.878 1.00 96.94 109 ILE A N 1
ATOM 883 C CA . ILE A 1 109 ? 2.061 9.441 8.259 1.00 96.94 109 ILE A CA 1
ATOM 884 C C . ILE A 1 109 ? 0.648 10.014 8.438 1.00 96.94 109 ILE A C 1
ATOM 886 O O . ILE A 1 109 ? -0.005 9.744 9.451 1.00 96.94 109 ILE A O 1
ATOM 890 N N . VAL A 1 110 ? 0.174 10.795 7.465 1.00 94.94 110 VAL A N 1
ATOM 891 C CA . VAL A 1 110 ? -1.174 11.376 7.491 1.00 94.94 110 VAL A CA 1
ATOM 892 C C . VAL A 1 110 ? -2.230 10.281 7.365 1.00 94.94 110 VAL A C 1
ATOM 894 O O . VAL A 1 110 ? -3.191 10.280 8.137 1.00 94.94 110 VAL A O 1
ATOM 897 N N . ASP A 1 111 ? -2.033 9.335 6.450 1.00 94.50 111 ASP A N 1
ATOM 898 C CA . ASP A 1 111 ? -2.970 8.234 6.213 1.00 94.50 111 ASP A CA 1
ATOM 899 C C . ASP A 1 111 ? -3.055 7.299 7.432 1.00 94.50 111 ASP A C 1
ATOM 901 O O . ASP A 1 111 ? -4.150 7.006 7.910 1.00 94.50 111 ASP A O 1
ATOM 905 N N . ILE A 1 112 ? -1.918 6.944 8.045 1.00 95.38 112 ILE A N 1
ATOM 906 C CA . ILE A 1 112 ? -1.852 6.171 9.299 1.00 95.38 112 ILE A CA 1
ATOM 907 C C . ILE A 1 112 ? -2.658 6.854 10.409 1.00 95.38 112 ILE A C 1
ATOM 909 O O . ILE A 1 112 ? -3.470 6.209 11.077 1.00 95.38 112 ILE A O 1
ATOM 913 N N . ALA A 1 113 ? -2.443 8.157 10.619 1.00 93.19 113 ALA A N 1
ATOM 914 C CA . ALA A 1 113 ? -3.144 8.903 11.660 1.00 93.19 113 ALA A CA 1
ATOM 915 C C . ALA A 1 113 ? -4.656 8.966 11.395 1.00 93.19 113 ALA A C 1
ATOM 917 O O . ALA A 1 113 ? -5.451 8.787 12.318 1.00 93.19 113 ALA A O 1
ATOM 918 N N . ARG A 1 114 ? -5.048 9.182 10.134 1.00 91.44 114 ARG A N 1
ATOM 919 C CA . ARG A 1 114 ? -6.451 9.252 9.714 1.00 91.44 114 ARG A CA 1
ATOM 920 C C . ARG A 1 114 ? -7.158 7.911 9.893 1.00 91.44 114 ARG A C 1
ATOM 922 O O . ARG A 1 114 ? -8.234 7.858 10.486 1.00 91.44 114 ARG A O 1
ATOM 929 N N . TYR A 1 115 ? -6.563 6.828 9.404 1.00 92.56 115 TYR A N 1
ATOM 930 C CA . TYR A 1 115 ? -7.206 5.515 9.367 1.00 92.56 115 TYR A CA 1
ATOM 931 C C . TYR A 1 115 ? -7.249 4.826 10.725 1.00 92.56 115 TYR A C 1
ATOM 933 O O . TYR A 1 115 ? -8.162 4.042 10.965 1.00 92.56 115 TYR A O 1
ATOM 941 N N . ARG A 1 116 ? -6.362 5.191 11.659 1.00 91.75 116 ARG A N 1
ATOM 942 C CA . ARG A 1 116 ? -6.465 4.765 13.063 1.00 91.75 116 ARG A CA 1
ATOM 943 C C . ARG A 1 116 ? -7.792 5.177 13.716 1.00 91.75 116 ARG A C 1
ATOM 945 O O . ARG A 1 116 ? -8.236 4.521 14.651 1.00 91.75 116 ARG A O 1
ATOM 952 N N . ALA A 1 117 ? -8.426 6.256 13.250 1.00 88.69 117 ALA A N 1
ATOM 953 C CA . ALA A 1 117 ? -9.725 6.706 13.753 1.00 88.69 117 ALA A CA 1
ATOM 954 C C . ALA A 1 117 ? -10.924 5.990 13.094 1.00 88.69 117 ALA A C 1
ATOM 956 O O . ALA A 1 117 ? -12.069 6.243 13.473 1.00 88.69 117 ALA A O 1
ATOM 957 N N . HIS A 1 118 ? -10.692 5.123 12.102 1.00 88.94 118 HIS A N 1
ATOM 958 C CA . HIS A 1 118 ? -11.758 4.408 11.411 1.00 88.94 118 HIS A CA 1
ATOM 959 C C . HIS A 1 118 ? -12.279 3.245 12.281 1.00 88.94 118 HIS A C 1
ATOM 961 O O . HIS A 1 118 ? -11.483 2.402 12.695 1.00 88.94 118 HIS A O 1
ATOM 967 N N . PRO A 1 119 ? -13.599 3.139 12.538 1.00 89.38 119 PRO A N 1
ATOM 968 C CA . PRO A 1 119 ? -14.155 2.159 13.482 1.00 89.38 119 PRO A CA 1
ATOM 969 C C . PRO A 1 119 ? -13.901 0.702 13.075 1.00 89.38 119 PRO A C 1
ATOM 971 O O . PRO A 1 119 ? -13.825 -0.182 13.925 1.00 89.38 119 PRO A O 1
ATOM 974 N N . ASP A 1 120 ? -13.745 0.459 11.775 1.00 92.25 120 ASP A N 1
ATOM 975 C CA . ASP A 1 120 ? -13.465 -0.864 11.213 1.00 92.25 120 ASP A CA 1
ATOM 976 C C . ASP A 1 120 ? -11.997 -1.083 10.833 1.00 92.25 120 ASP A C 1
ATOM 978 O O . ASP A 1 120 ? -11.704 -1.958 10.026 1.00 92.25 120 ASP A O 1
ATOM 982 N N . CYS A 1 121 ? -11.070 -0.289 11.370 1.00 94.06 121 CYS A N 1
ATOM 983 C CA . CYS A 1 121 ? -9.650 -0.435 11.074 1.00 94.06 121 CYS A CA 1
ATOM 984 C C . CYS A 1 121 ? -8.864 -0.828 12.322 1.00 94.06 121 CYS A C 1
ATOM 986 O O . CYS A 1 121 ? -8.535 0.005 13.165 1.00 94.06 121 CYS A O 1
ATOM 988 N N . LYS A 1 122 ? -8.538 -2.118 12.421 1.00 95.50 122 LYS A N 1
ATOM 989 C CA . LYS A 1 122 ? -7.599 -2.641 13.425 1.00 95.50 122 LYS A CA 1
ATOM 990 C C . LYS A 1 122 ? -6.209 -2.853 12.849 1.00 95.50 122 LYS A C 1
ATOM 992 O O . LYS A 1 122 ? -5.233 -2.908 13.593 1.00 95.50 122 LYS A O 1
ATOM 997 N N . LYS A 1 123 ? -6.105 -3.005 11.530 1.00 96.62 123 LYS A N 1
ATOM 998 C CA . LYS A 1 123 ? -4.825 -3.159 10.849 1.00 96.62 123 LYS A CA 1
ATOM 999 C C . LYS A 1 123 ? -4.798 -2.326 9.576 1.00 96.62 123 LYS A C 1
ATOM 1001 O O . LYS A 1 123 ? -5.808 -2.199 8.892 1.00 96.62 123 LYS A O 1
ATOM 1006 N N . LEU A 1 124 ? -3.631 -1.797 9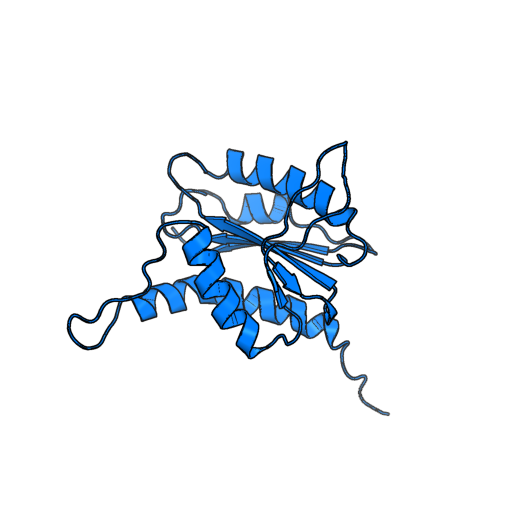.249 1.00 97.44 124 LEU A N 1
ATOM 1007 C CA . LEU A 1 124 ? -3.389 -1.018 8.044 1.00 97.44 124 LEU A CA 1
ATOM 1008 C C . LEU A 1 124 ? -2.197 -1.608 7.295 1.00 97.44 124 LEU A C 1
ATOM 1010 O O . LEU A 1 124 ? -1.112 -1.736 7.865 1.00 97.44 124 LEU A O 1
ATOM 1014 N N . ILE A 1 125 ? -2.389 -1.935 6.019 1.00 98.12 125 ILE A N 1
ATOM 1015 C CA . ILE A 1 125 ? -1.289 -2.197 5.090 1.00 98.12 125 ILE A CA 1
ATOM 1016 C C . ILE A 1 125 ? -1.111 -0.993 4.177 1.00 98.12 125 ILE A C 1
ATOM 1018 O O . ILE A 1 125 ? -2.003 -0.668 3.405 1.00 98.12 125 ILE A O 1
ATOM 1022 N N . CYS A 1 126 ? 0.066 -0.376 4.227 1.00 98.38 126 CYS A N 1
ATOM 1023 C CA . CYS A 1 126 ? 0.494 0.611 3.244 1.00 98.38 126 CYS A CA 1
ATOM 1024 C C . CYS A 1 126 ? 1.373 -0.092 2.205 1.00 98.38 126 CYS A C 1
ATOM 1026 O O . CYS A 1 126 ? 2.548 -0.376 2.460 1.00 98.38 126 CYS A O 1
ATOM 1028 N N . PHE A 1 127 ? 0.809 -0.399 1.043 1.00 98.75 127 PHE A N 1
ATOM 1029 C CA . PHE A 1 127 ? 1.507 -1.046 -0.057 1.00 98.75 127 PHE A CA 1
ATOM 1030 C C . PHE A 1 127 ? 2.072 -0.010 -1.033 1.00 98.75 127 PHE A C 1
ATOM 1032 O O . PHE A 1 127 ? 1.338 0.608 -1.799 1.00 98.75 127 PHE A O 1
ATOM 1039 N N . VAL A 1 128 ? 3.394 0.156 -1.035 1.00 98.62 128 VAL A N 1
ATOM 1040 C CA . VAL A 1 128 ? 4.108 1.056 -1.944 1.00 98.62 128 VAL A CA 1
ATOM 1041 C C . VAL A 1 128 ? 4.755 0.238 -3.060 1.00 98.62 128 VAL A C 1
ATOM 1043 O O . VAL A 1 128 ? 5.729 -0.486 -2.841 1.00 98.62 128 VAL A O 1
ATOM 1046 N N . TYR A 1 129 ? 4.237 0.371 -4.277 1.00 98.62 129 TYR A N 1
ATOM 1047 C CA . TYR A 1 129 ? 4.832 -0.222 -5.465 1.00 98.62 129 TYR A CA 1
ATOM 1048 C C . TYR A 1 129 ? 5.903 0.710 -6.047 1.00 98.62 129 TYR A C 1
ATOM 1050 O O . TYR A 1 129 ? 5.593 1.775 -6.587 1.00 98.62 129 TYR A O 1
ATOM 1058 N N . ASP A 1 130 ? 7.165 0.295 -5.945 1.00 98.12 130 ASP A N 1
ATOM 1059 C CA . ASP A 1 130 ? 8.348 1.040 -6.381 1.00 98.12 130 ASP A CA 1
ATOM 1060 C C . ASP A 1 130 ? 9.178 0.291 -7.438 1.00 98.12 130 ASP A C 1
ATOM 1062 O O . ASP A 1 130 ? 10.336 -0.039 -7.201 1.00 98.12 130 ASP A O 1
ATOM 1066 N N . PRO A 1 131 ? 8.615 -0.023 -8.620 1.00 97.00 131 PRO A N 1
ATOM 1067 C CA . PRO A 1 131 ? 9.307 -0.830 -9.627 1.00 97.00 131 PRO A CA 1
ATOM 1068 C C . PRO A 1 131 ? 10.537 -0.155 -10.246 1.00 97.00 131 PRO A C 1
ATOM 1070 O O . PRO A 1 131 ? 11.305 -0.828 -10.934 1.00 97.00 131 PRO A O 1
ATOM 1073 N N . GLU A 1 132 ? 10.707 1.152 -10.043 1.00 95.94 132 GLU A N 1
ATOM 1074 C CA . GLU A 1 132 ? 11.837 1.936 -10.539 1.00 95.94 132 GLU A CA 1
ATOM 1075 C C . GLU A 1 132 ? 12.892 2.255 -9.459 1.00 95.94 132 GLU A C 1
ATOM 1077 O O . GLU A 1 132 ? 13.922 2.840 -9.790 1.00 95.94 132 GLU A O 1
ATOM 1082 N N . GLY A 1 133 ? 12.675 1.874 -8.194 1.00 96.38 133 GLY A N 1
ATOM 1083 C CA . GLY A 1 133 ? 13.642 2.093 -7.112 1.00 96.38 133 GLY A CA 1
ATOM 1084 C C . GLY A 1 133 ? 13.804 3.557 -6.680 1.00 96.38 133 GLY A C 1
ATOM 1085 O O . GLY A 1 133 ? 14.908 3.994 -6.356 1.00 96.38 133 GLY A O 1
ATOM 1086 N N . TRP A 1 134 ? 12.725 4.343 -6.673 1.00 97.12 134 TRP A N 1
ATOM 1087 C CA . TRP A 1 134 ? 12.724 5.732 -6.193 1.00 97.12 134 TRP A CA 1
ATOM 1088 C C . TRP A 1 134 ? 12.916 5.864 -4.673 1.00 97.12 134 TRP A C 1
A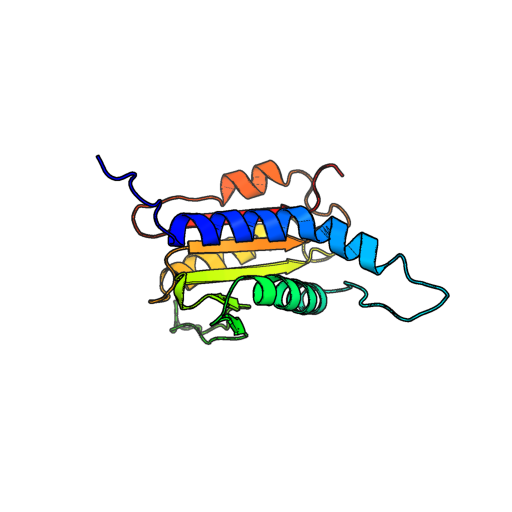TOM 1090 O O . TRP A 1 134 ? 13.215 6.960 -4.178 1.00 97.12 134 TRP A O 1
ATOM 1100 N N . VAL A 1 135 ? 12.726 4.781 -3.919 1.00 96.62 135 VAL A N 1
ATOM 1101 C CA . VAL A 1 135 ? 13.009 4.688 -2.486 1.00 96.62 135 VAL A CA 1
ATOM 1102 C C . VAL A 1 135 ? 14.338 3.959 -2.280 1.00 96.62 135 VAL A C 1
ATOM 1104 O O . VAL A 1 135 ? 14.389 2.738 -2.220 1.00 96.62 135 VAL A O 1
ATOM 1107 N N . ASN A 1 136 ? 15.423 4.719 -2.097 1.00 93.25 136 ASN A N 1
ATOM 1108 C CA . ASN A 1 136 ? 16.779 4.160 -1.968 1.00 93.25 136 ASN A CA 1
ATOM 1109 C C . ASN A 1 136 ? 16.963 3.197 -0.776 1.00 93.25 136 ASN A C 1
ATOM 1111 O O . ASN A 1 136 ? 17.714 2.234 -0.871 1.00 93.25 136 ASN A O 1
ATOM 1115 N N . ASN A 1 137 ? 16.327 3.475 0.370 1.00 94.75 137 ASN A N 1
ATOM 1116 C CA . ASN A 1 137 ? 16.389 2.624 1.564 1.00 94.75 137 ASN A CA 1
ATOM 1117 C C . ASN A 1 137 ? 14.970 2.215 1.992 1.00 94.75 137 ASN A C 1
ATOM 1119 O O . ASN A 1 137 ? 14.423 2.802 2.932 1.00 94.75 137 ASN A O 1
ATOM 1123 N N . PRO A 1 138 ? 14.356 1.235 1.304 1.00 96.44 138 PRO A N 1
ATOM 1124 C CA . PRO A 1 138 ? 12.983 0.844 1.586 1.00 96.44 138 PRO A CA 1
ATOM 1125 C C . PRO A 1 138 ? 12.845 0.256 2.992 1.00 96.44 138 PRO A C 1
ATOM 1127 O O . PRO A 1 138 ? 11.906 0.595 3.702 1.00 96.44 138 PRO A O 1
ATOM 1130 N N . TRP A 1 139 ? 13.818 -0.540 3.450 1.00 96.62 139 TRP A N 1
ATOM 1131 C CA . TRP A 1 139 ? 13.801 -1.125 4.796 1.00 96.62 139 TRP A CA 1
ATOM 1132 C C . TRP A 1 139 ? 13.815 -0.078 5.909 1.00 96.62 139 TRP A C 1
ATOM 1134 O O . TRP A 1 139 ? 13.134 -0.260 6.915 1.00 96.62 139 TRP A O 1
ATOM 1144 N N . GLY A 1 140 ? 14.570 1.012 5.735 1.00 96.69 140 GLY A N 1
ATOM 1145 C CA . GLY A 1 140 ? 14.578 2.121 6.689 1.00 96.69 140 GLY A CA 1
ATOM 1146 C C . GLY A 1 140 ? 13.201 2.766 6.807 1.00 96.69 140 GLY A C 1
ATOM 1147 O O . GLY A 1 140 ? 12.655 2.842 7.902 1.00 96.69 140 GLY A O 1
ATOM 1148 N N . LEU A 1 141 ? 12.599 3.133 5.670 1.00 97.00 141 LEU A N 1
ATOM 1149 C CA . LEU A 1 141 ? 11.278 3.764 5.657 1.00 97.00 141 LEU A CA 1
ATOM 1150 C C . LEU A 1 141 ? 10.179 2.833 6.197 1.00 97.00 141 LEU A C 1
ATOM 1152 O O . LEU A 1 141 ? 9.325 3.272 6.965 1.00 97.00 141 LEU A O 1
ATOM 1156 N N . GLU A 1 142 ? 10.222 1.543 5.849 1.00 97.75 142 GLU A N 1
ATOM 1157 C CA . GLU A 1 142 ? 9.336 0.532 6.434 1.00 97.75 142 GLU A CA 1
ATOM 1158 C C . GLU A 1 142 ? 9.501 0.469 7.959 1.00 97.75 142 GLU A C 1
ATOM 1160 O O . GLU A 1 142 ? 8.514 0.522 8.687 1.00 97.75 142 GLU A O 1
ATOM 1165 N N . SER A 1 143 ? 10.736 0.375 8.463 1.00 97.38 143 SER A N 1
ATOM 1166 C CA . SER A 1 143 ? 11.018 0.293 9.903 1.00 97.38 143 SER A CA 1
ATOM 1167 C C . SER A 1 143 ? 10.558 1.541 10.661 1.00 97.38 143 SER A C 1
ATOM 1169 O O . SER A 1 143 ? 10.027 1.432 11.768 1.00 97.38 143 SER A O 1
ATOM 1171 N N . ASP A 1 144 ? 10.736 2.720 10.068 1.00 97.38 144 ASP A N 1
ATOM 1172 C CA . ASP A 1 144 ? 10.367 3.990 10.687 1.00 97.38 144 ASP A CA 1
ATOM 1173 C C . ASP A 1 144 ? 8.849 4.141 10.837 1.00 97.38 144 ASP A C 1
ATOM 1175 O O . ASP A 1 144 ? 8.399 4.742 11.815 1.00 97.38 144 ASP A O 1
ATOM 1179 N N . LEU A 1 145 ? 8.061 3.567 9.920 1.00 97.38 145 LEU A N 1
ATOM 1180 C CA . LEU A 1 145 ? 6.600 3.707 9.875 1.00 97.38 145 LEU A CA 1
ATOM 1181 C C . LEU A 1 145 ? 5.833 2.501 10.435 1.00 97.38 145 LEU A C 1
ATOM 1183 O O . LEU A 1 145 ? 4.705 2.665 10.897 1.00 97.38 145 LEU A O 1
ATOM 1187 N N . ASN A 1 146 ? 6.424 1.304 10.429 1.00 97.44 146 ASN A N 1
ATOM 1188 C CA . ASN A 1 146 ? 5.811 0.103 10.995 1.00 97.44 146 ASN A CA 1
ATOM 1189 C C . ASN A 1 146 ? 5.557 0.275 12.495 1.00 97.44 146 ASN A C 1
ATOM 1191 O O . ASN A 1 146 ? 6.439 0.693 13.252 1.00 97.44 146 ASN A O 1
ATOM 1195 N N . ARG A 1 147 ? 4.352 -0.079 12.943 1.00 95.50 147 ARG A N 1
ATOM 1196 C CA . ARG A 1 147 ? 3.938 0.033 14.347 1.00 95.50 147 ARG A CA 1
ATOM 1197 C C . ARG A 1 147 ? 3.037 -1.130 14.720 1.00 95.50 147 ARG A C 1
ATOM 1199 O O . ARG A 1 147 ? 2.271 -1.619 13.898 1.00 95.50 147 ARG A O 1
ATOM 1206 N N . LYS A 1 148 ? 3.115 -1.545 15.978 1.00 94.81 148 LYS A N 1
ATOM 1207 C CA . LYS A 1 148 ? 2.214 -2.539 16.547 1.00 94.81 148 LYS A CA 1
ATOM 1208 C C . LYS A 1 148 ? 1.838 -2.107 17.954 1.00 94.81 148 LYS A C 1
ATOM 1210 O O . LYS A 1 148 ? 2.627 -2.275 18.881 1.00 94.81 148 LYS A O 1
ATOM 1215 N N . ASP A 1 149 ? 0.647 -1.540 18.065 1.00 92.00 149 ASP A N 1
ATOM 1216 C CA . ASP A 1 149 ? 0.009 -1.192 19.328 1.00 92.00 149 A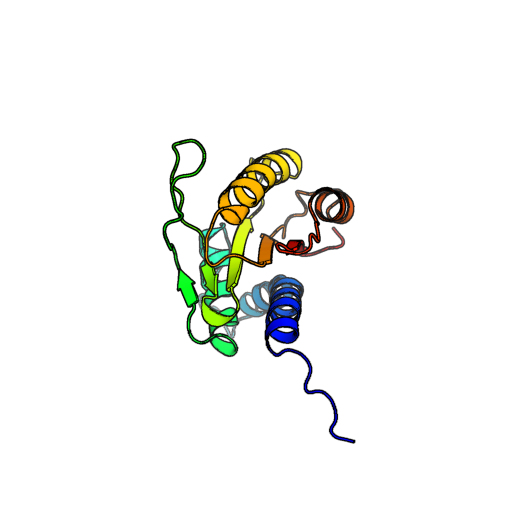SP A CA 1
ATOM 1217 C C . ASP A 1 149 ? -1.035 -2.271 19.680 1.00 92.00 149 ASP A C 1
ATOM 1219 O O . ASP A 1 149 ? -1.318 -3.159 18.875 1.00 92.00 149 ASP A O 1
ATOM 1223 N N . ASN A 1 150 ? -1.634 -2.202 20.873 1.00 85.81 150 ASN A N 1
ATOM 1224 C CA . ASN A 1 150 ? -2.629 -3.194 21.312 1.00 85.81 150 ASN A CA 1
ATOM 1225 C C . ASN A 1 150 ? -3.871 -3.249 20.405 1.00 85.81 150 ASN A C 1
ATOM 1227 O O . ASN A 1 150 ? -4.400 -4.331 20.166 1.00 85.81 150 ASN A O 1
ATOM 1231 N N . ASP A 1 151 ? -4.302 -2.096 19.887 1.00 91.38 151 ASP A N 1
ATOM 1232 C CA . ASP A 1 151 ? -5.570 -1.959 19.156 1.00 91.38 151 ASP A CA 1
ATOM 1233 C C . ASP A 1 151 ? -5.376 -1.645 17.664 1.00 91.38 151 ASP A C 1
ATOM 1235 O O . ASP A 1 151 ? -6.352 -1.567 16.918 1.00 91.38 151 ASP A O 1
ATOM 1239 N N . PHE A 1 152 ? -4.128 -1.432 17.226 1.00 94.94 152 PHE A N 1
ATOM 1240 C CA . PHE A 1 152 ? -3.816 -1.001 15.866 1.00 94.94 152 PHE A CA 1
ATOM 1241 C C . PHE A 1 152 ? -2.434 -1.481 15.401 1.00 94.94 152 PHE A C 1
ATOM 1243 O O . PHE A 1 152 ? -1.419 -1.199 16.042 1.00 94.94 152 PHE A O 1
ATOM 1250 N N . GLU A 1 153 ? -2.380 -2.181 14.267 1.00 96.94 153 GLU A N 1
ATOM 1251 C CA . GLU A 1 153 ? -1.137 -2.669 13.652 1.00 96.94 153 GLU A CA 1
ATOM 1252 C C . GLU A 1 153 ? -0.949 -2.076 12.249 1.00 96.94 153 GLU A C 1
ATOM 1254 O O . GLU A 1 153 ? -1.821 -2.187 11.394 1.00 96.94 153 GLU A O 1
ATOM 1259 N N . VAL A 1 154 ? 0.206 -1.456 12.000 1.00 97.81 154 VAL A N 1
ATOM 1260 C CA . VAL A 1 154 ? 0.576 -0.868 10.707 1.00 97.81 154 VAL A CA 1
ATOM 1261 C C . VAL A 1 154 ? 1.715 -1.662 10.095 1.00 97.81 154 VAL A C 1
ATOM 1263 O O . VAL A 1 154 ? 2.775 -1.819 10.713 1.00 97.81 154 VAL A O 1
ATOM 1266 N N . ARG A 1 155 ? 1.524 -2.074 8.841 1.00 98.06 155 ARG A N 1
ATOM 1267 C CA . ARG A 1 155 ? 2.573 -2.635 8.000 1.00 98.06 155 ARG A CA 1
ATOM 1268 C C . ARG A 1 155 ? 2.738 -1.834 6.712 1.00 98.06 155 ARG A C 1
ATOM 1270 O O . ARG A 1 155 ? 1.877 -1.842 5.845 1.00 98.06 155 ARG A O 1
ATOM 1277 N N . VAL A 1 156 ? 3.890 -1.205 6.552 1.00 98.44 156 VAL A N 1
ATOM 1278 C CA . VAL A 1 156 ? 4.367 -0.629 5.299 1.00 98.44 156 VAL A CA 1
ATOM 1279 C C . VAL A 1 156 ? 5.189 -1.679 4.555 1.00 98.44 156 VAL A C 1
ATOM 1281 O O . VAL A 1 156 ? 6.077 -2.309 5.137 1.00 98.44 156 VAL A O 1
ATOM 1284 N N . LEU A 1 157 ? 4.884 -1.868 3.273 1.00 98.25 157 LEU A N 1
ATOM 1285 C CA . LEU A 1 157 ? 5.578 -2.781 2.368 1.00 98.25 157 LEU A CA 1
ATOM 1286 C C . LEU A 1 157 ? 5.980 -2.020 1.111 1.00 98.25 157 LEU A C 1
ATOM 1288 O O . LEU A 1 157 ? 5.115 -1.573 0.362 1.00 98.25 157 LEU A O 1
ATOM 1292 N N . ILE A 1 158 ? 7.281 -1.915 0.861 1.00 98.38 158 ILE A N 1
ATOM 1293 C CA . ILE A 1 158 ? 7.833 -1.289 -0.338 1.00 98.38 158 ILE A CA 1
ATOM 1294 C C . ILE A 1 158 ? 8.390 -2.397 -1.233 1.00 98.38 158 ILE A C 1
ATOM 1296 O O . ILE A 1 158 ? 9.278 -3.159 -0.835 1.00 98.38 158 ILE A O 1
ATOM 1300 N N . VAL A 1 159 ? 7.807 -2.541 -2.425 1.00 97.94 159 VAL A N 1
ATOM 1301 C CA . VAL A 1 159 ? 8.038 -3.685 -3.322 1.00 97.94 159 VAL A CA 1
ATOM 1302 C C . VAL A 1 159 ? 8.202 -3.202 -4.768 1.00 97.94 159 VAL A C 1
ATOM 1304 O O . VAL A 1 159 ? 7.407 -2.379 -5.209 1.00 97.94 159 VAL A O 1
ATOM 1307 N N . PRO A 1 160 ? 9.121 -3.772 -5.567 1.00 96.50 160 PRO A N 1
ATOM 1308 C CA . PRO A 1 160 ? 10.096 -4.796 -5.199 1.00 96.50 160 PRO A CA 1
ATOM 1309 C C . PRO A 1 160 ? 11.260 -4.241 -4.367 1.00 96.50 160 PRO A C 1
ATOM 1311 O O . PRO A 1 160 ? 11.427 -3.039 -4.202 1.00 96.50 160 PRO A O 1
ATOM 1314 N N . LYS A 1 161 ? 12.061 -5.156 -3.815 1.00 87.69 161 LYS A N 1
ATOM 1315 C CA . LYS A 1 161 ? 13.292 -4.847 -3.075 1.00 87.69 161 LYS A CA 1
ATOM 1316 C C . LYS A 1 161 ? 14.509 -5.251 -3.908 1.00 87.69 161 LYS A C 1
ATOM 1318 O O . LYS A 1 161 ? 14.406 -6.168 -4.721 1.00 87.69 161 LYS A O 1
ATOM 1323 N N . GLY A 1 162 ? 15.660 -4.632 -3.639 1.00 79.38 162 GLY A N 1
ATOM 1324 C CA . GLY A 1 162 ? 16.943 -5.001 -4.255 1.00 79.38 162 GLY A CA 1
ATOM 1325 C C . GLY A 1 162 ? 17.275 -4.267 -5.556 1.00 79.38 162 GLY A C 1
ATOM 1326 O O . GLY A 1 162 ? 17.893 -4.868 -6.433 1.00 79.38 162 GLY A O 1
ATOM 1327 N N . HIS A 1 163 ? 16.834 -3.011 -5.673 1.00 69.12 163 HIS A N 1
ATOM 1328 C CA . HIS A 1 163 ? 17.348 -2.059 -6.662 1.00 69.12 163 HIS A CA 1
ATOM 1329 C C . HIS A 1 163 ? 18.784 -1.631 -6.348 1.00 69.12 163 HIS A C 1
ATOM 1331 O O . HIS A 1 163 ? 19.147 -1.637 -5.147 1.00 69.12 163 HIS A O 1
#

pLDDT: mean 90.73, std 13.44, range [36.66, 98.75]

Sequence (163 aa):
MAASAGDPTADGFKLLEHICSRFHLVTKQLRNRHDDRESLIVRDEYDVQDLLHALLKIHFDDIRPEEWTPSYAGASSRVDFLLKEEQIIVEVKKTRESLKARHIGEQLIVDIARYRAHPDCKKLICFVYDPEGWVNNPWGLESDLNRKDNDFEVRVLIVPKGH

Radius of gyration: 16.39 Å; Cα contacts (8 Å, |Δi|>4): 239; chains: 1; bounding box: 34×50×53 Å

Foldseek 3Di:
DDPPPPDVLVVVVVVLVVLLQCLVVVQVVQVDDDPPDDGQHCDFQVSSLVSSVVVVVVPADDKDAQDWFDDDPNDIGTFRIQSQVSLETEHEGEDDPVCALVNLLVVVVVVQVRSVPGPSHQEYEYRYEYPPCRYVCQVVSQVVNFDDDPRHGYGYDYPDDDD

Mean predicted aligned error: 5.29 Å